Protein AF-A0A843F726-F1 (afdb_monomer)

Secondary structure (DSSP, 8-state):
-TT-STTHHHHHHTTS-EEEEESSTT-HHHHHHHTTTPPEEEEEEHHHHHHTTT-----SS---HHHHHHHHHHHHHHHHHHHHHHT-

Sequence (88 aa):
TSADIDGKNNEMLKKYPIIAVNGCDGACVNKILENKGINVFKTVAVVDVLKDFGVSSKDPFRLDSEGEECVKIIKNKLDEKINEIKDY

Structure (mmCIF, N/CA/C/O backbone):
data_AF-A0A843F726-F1
#
_entry.id   AF-A0A843F726-F1
#
loop_
_atom_site.group_PDB
_atom_site.id
_atom_site.type_symbol
_atom_site.label_atom_id
_atom_site.label_alt_id
_atom_site.label_comp_id
_atom_site.label_asym_id
_atom_site.label_entity_id
_atom_site.label_seq_id
_atom_site.pdbx_PDB_ins_code
_atom_site.Cartn_x
_atom_site.Cartn_y
_atom_site.Cartn_z
_atom_site.occupancy
_atom_site.B_iso_or_equiv
_atom_site.auth_seq_id
_atom_site.auth_comp_id
_atom_site.auth_asym_id
_atom_site.auth_atom_id
_atom_site.pdbx_PDB_model_num
ATOM 1 N N . THR A 1 1 ? 5.193 -5.687 17.104 1.00 47.12 1 THR A N 1
ATOM 2 C CA . THR A 1 1 ? 6.593 -5.615 16.638 1.00 47.12 1 THR A CA 1
ATOM 3 C C . THR A 1 1 ? 7.475 -5.651 17.871 1.00 47.12 1 THR A C 1
ATOM 5 O O . THR A 1 1 ? 6.932 -5.481 18.955 1.00 47.12 1 THR A O 1
ATOM 8 N N . SER A 1 2 ? 8.789 -5.857 17.769 1.00 57.50 2 SER A N 1
ATOM 9 C CA . SER A 1 2 ? 9.678 -5.824 18.951 1.00 57.50 2 SER A CA 1
ATOM 10 C C . SER A 1 2 ? 9.679 -4.481 19.707 1.00 57.50 2 SER A C 1
ATOM 12 O O . SER A 1 2 ? 10.270 -4.388 20.771 1.00 57.50 2 SER A O 1
ATOM 14 N N . ALA A 1 3 ? 9.004 -3.457 19.171 1.00 65.81 3 ALA A N 1
ATOM 15 C CA . ALA A 1 3 ? 8.769 -2.156 19.792 1.00 65.81 3 ALA A CA 1
ATOM 16 C C . ALA A 1 3 ? 7.368 -2.014 20.441 1.00 65.81 3 ALA A C 1
ATOM 18 O O . ALA A 1 3 ? 6.960 -0.905 20.778 1.00 65.81 3 ALA A O 1
ATOM 19 N N . ASP A 1 4 ? 6.587 -3.098 20.553 1.00 67.06 4 ASP A N 1
ATOM 20 C CA . ASP A 1 4 ? 5.281 -3.092 21.230 1.00 67.06 4 ASP A CA 1
ATOM 21 C C . ASP A 1 4 ? 5.477 -3.064 22.748 1.00 67.06 4 ASP A C 1
ATOM 23 O O . ASP A 1 4 ? 6.063 -3.982 23.316 1.00 67.06 4 ASP A O 1
ATOM 27 N N . ILE A 1 5 ? 4.999 -2.003 23.396 1.00 73.31 5 ILE A N 1
ATOM 28 C CA . ILE A 1 5 ? 5.055 -1.853 24.852 1.00 73.31 5 ILE A CA 1
ATOM 29 C C . ILE A 1 5 ? 3.733 -2.375 25.405 1.00 73.31 5 ILE A C 1
ATOM 31 O O . ILE A 1 5 ? 2.740 -1.648 25.413 1.00 73.31 5 ILE A O 1
ATOM 35 N N . ASP A 1 6 ? 3.715 -3.636 25.836 1.00 77.50 6 ASP A N 1
ATOM 36 C CA . ASP A 1 6 ? 2.568 -4.251 26.525 1.00 77.50 6 ASP A CA 1
ATOM 37 C C . ASP A 1 6 ? 1.235 -4.143 25.752 1.00 77.50 6 ASP A C 1
ATOM 39 O O . ASP A 1 6 ? 0.163 -3.918 26.307 1.00 77.50 6 ASP A O 1
ATOM 43 N N . GLY A 1 7 ? 1.293 -4.245 24.421 1.00 75.81 7 GLY A N 1
ATOM 44 C CA . GLY A 1 7 ? 0.110 -4.180 23.561 1.00 75.81 7 GLY A CA 1
ATOM 45 C C . GLY A 1 7 ? -0.470 -2.778 23.347 1.00 75.81 7 GLY A C 1
ATOM 46 O O . GLY A 1 7 ? -1.419 -2.643 22.567 1.00 75.81 7 GLY A O 1
ATOM 47 N N . LYS A 1 8 ? 0.114 -1.726 23.942 1.00 80.38 8 LYS A N 1
ATOM 48 C CA . LYS A 1 8 ? -0.325 -0.327 23.765 1.00 80.38 8 LYS A CA 1
ATOM 49 C C . LYS A 1 8 ? -0.319 0.113 22.304 1.00 80.38 8 LYS A C 1
ATOM 51 O O . LYS A 1 8 ? -1.178 0.894 21.894 1.00 80.38 8 LYS A O 1
ATOM 56 N N . ASN A 1 9 ? 0.601 -0.412 21.492 1.00 83.19 9 ASN A N 1
ATOM 57 C CA . ASN A 1 9 ? 0.627 -0.066 20.073 1.00 83.19 9 ASN A CA 1
ATOM 58 C C . ASN A 1 9 ? -0.589 -0.650 19.349 1.00 83.19 9 ASN A C 1
ATOM 60 O O . ASN A 1 9 ? -1.104 -0.020 18.433 1.00 83.19 9 ASN A O 1
ATOM 64 N N . ASN A 1 10 ? -1.096 -1.812 19.771 1.00 86.88 10 ASN A N 1
ATOM 65 C CA . ASN A 1 10 ? -2.261 -2.427 19.135 1.00 86.88 10 ASN A CA 1
ATOM 66 C C . ASN A 1 10 ? -3.524 -1.590 19.387 1.00 86.88 10 ASN A C 1
ATOM 68 O O . ASN A 1 10 ? -4.300 -1.364 18.461 1.00 86.88 10 ASN A O 1
ATOM 72 N N . GLU A 1 11 ? -3.713 -1.085 20.611 1.00 87.25 11 GLU A N 1
ATOM 73 C CA . GLU A 1 11 ? -4.831 -0.188 20.931 1.00 87.25 11 GLU A CA 1
ATOM 74 C C . GLU A 1 11 ? -4.754 1.136 20.172 1.00 87.25 11 GLU A C 1
ATOM 76 O O . GLU A 1 11 ? -5.772 1.638 19.700 1.00 87.25 11 GLU A O 1
ATOM 81 N N . MET A 1 12 ? -3.552 1.702 20.037 1.00 88.00 12 MET A N 1
ATOM 82 C CA . MET A 1 12 ? -3.339 2.921 19.263 1.00 88.00 12 MET A CA 1
ATOM 83 C C . MET A 1 12 ? -3.657 2.704 17.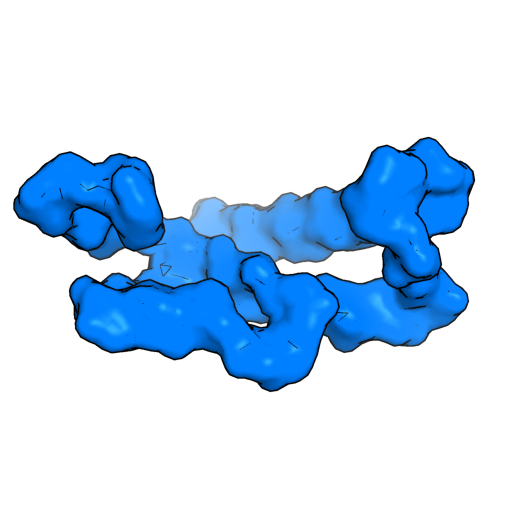778 1.00 88.00 12 MET A C 1
ATOM 85 O O . MET A 1 12 ? -4.406 3.488 17.202 1.00 88.00 12 MET A O 1
ATOM 89 N N . LEU A 1 13 ? -3.157 1.622 17.177 1.00 89.19 13 LEU A N 1
ATOM 90 C CA . LEU A 1 13 ? -3.362 1.319 15.757 1.00 89.19 13 LEU A CA 1
ATOM 91 C C . LEU A 1 13 ? -4.836 1.077 15.406 1.00 89.19 13 LEU A C 1
ATOM 93 O O . LEU A 1 13 ? -5.268 1.471 14.329 1.00 89.19 13 LEU A O 1
ATOM 97 N N . LYS A 1 14 ? -5.638 0.509 16.316 1.00 89.88 14 LYS A N 1
ATOM 98 C C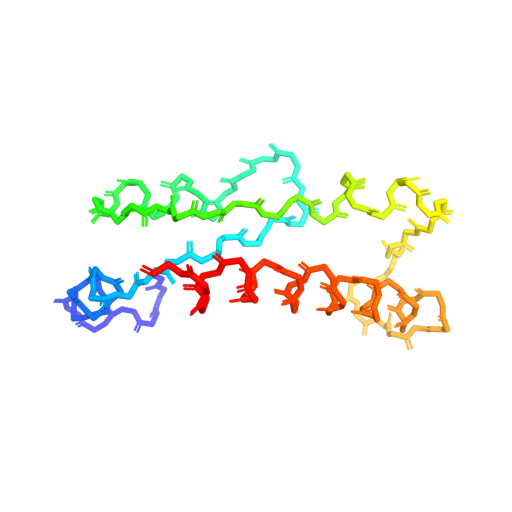A . LYS A 1 14 ? -7.088 0.314 16.110 1.00 89.88 14 LYS A CA 1
ATOM 99 C C . LYS A 1 14 ? -7.882 1.618 15.957 1.00 89.88 14 LYS A C 1
ATOM 101 O O . LYS A 1 14 ? -9.023 1.567 15.509 1.00 89.88 14 LYS A O 1
ATOM 106 N N . LYS A 1 15 ? -7.317 2.769 16.337 1.00 91.06 15 LYS A N 1
ATOM 107 C CA . LYS A 1 15 ? -7.987 4.081 16.263 1.00 91.06 15 LYS A CA 1
ATOM 108 C C . LYS A 1 15 ? -7.872 4.753 14.896 1.00 91.06 15 LYS A C 1
ATOM 110 O O . LYS A 1 15 ? -8.520 5.772 14.686 1.00 91.06 15 LYS A O 1
ATOM 115 N N . TYR A 1 16 ? -7.050 4.221 13.994 1.00 90.50 16 TYR A N 1
ATOM 116 C CA . TYR A 1 16 ? -6.732 4.867 12.724 1.00 90.50 16 TYR A CA 1
ATOM 117 C C . TYR A 1 16 ? -6.966 3.925 11.541 1.00 90.50 16 TYR A C 1
ATOM 119 O O . TYR A 1 16 ? -6.782 2.714 11.676 1.00 90.50 16 TYR A O 1
ATOM 127 N N . PRO A 1 17 ? -7.321 4.459 10.359 1.00 91.94 17 PRO A N 1
ATOM 128 C CA . PRO A 1 17 ? -7.287 3.678 9.133 1.00 91.94 17 PRO A CA 1
ATOM 129 C C . PRO A 1 17 ? -5.837 3.294 8.820 1.00 91.94 17 PRO A C 1
ATOM 131 O O . PRO A 1 17 ? -4.966 4.150 8.670 1.00 91.94 17 PRO A O 1
ATOM 134 N N . ILE A 1 18 ? -5.573 1.991 8.725 1.00 93.25 18 ILE A N 1
ATOM 135 C CA . ILE A 1 18 ? -4.233 1.474 8.44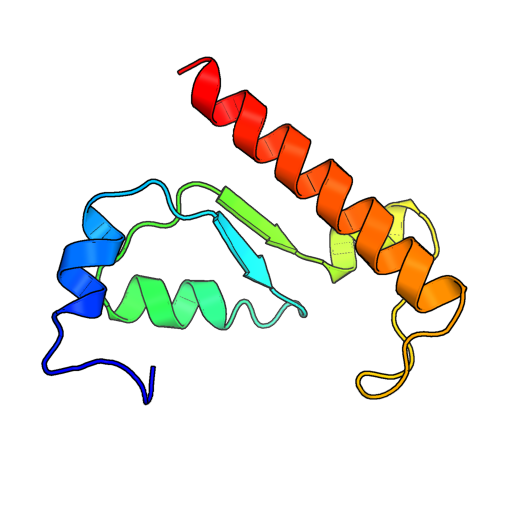5 1.00 93.25 18 ILE A CA 1
ATOM 136 C C . ILE A 1 18 ? -4.095 1.158 6.957 1.00 93.25 18 ILE A C 1
ATOM 138 O O . ILE A 1 18 ? -4.851 0.350 6.413 1.00 93.25 18 ILE A O 1
ATOM 142 N N . ILE A 1 19 ? -3.093 1.754 6.311 1.00 94.88 19 ILE A N 1
ATOM 143 C CA . ILE A 1 19 ? -2.629 1.343 4.984 1.00 94.88 19 ILE A CA 1
ATOM 144 C C . ILE A 1 19 ? -1.423 0.419 5.182 1.00 94.88 19 ILE A C 1
ATOM 146 O O . ILE A 1 19 ? -0.378 0.852 5.666 1.00 94.88 19 ILE A O 1
ATOM 150 N N . ALA A 1 20 ? -1.561 -0.858 4.829 1.00 95.38 20 ALA A N 1
ATOM 151 C CA . ALA A 1 20 ? -0.464 -1.819 4.890 1.00 95.38 20 ALA A CA 1
ATOM 152 C C . ALA A 1 20 ? 0.366 -1.768 3.600 1.00 95.38 20 ALA A C 1
ATOM 154 O O . ALA A 1 20 ? -0.186 -1.863 2.505 1.00 95.38 20 ALA A O 1
ATOM 155 N N . VAL A 1 21 ? 1.689 -1.664 3.723 1.00 95.50 21 VAL A N 1
ATOM 156 C CA . VAL A 1 21 ? 2.619 -1.669 2.583 1.00 95.50 21 VAL A CA 1
ATOM 157 C C . VAL A 1 21 ? 3.447 -2.947 2.627 1.00 95.50 21 VAL A C 1
ATOM 159 O O . VAL A 1 21 ? 4.138 -3.198 3.613 1.00 95.50 21 VAL A O 1
ATOM 162 N N . ASN A 1 22 ? 3.385 -3.758 1.571 1.00 94.56 22 ASN A N 1
ATOM 163 C CA . ASN A 1 22 ? 4.132 -5.012 1.472 1.00 94.56 22 ASN A CA 1
ATOM 164 C C . ASN A 1 22 ? 5.153 -4.950 0.338 1.00 94.56 22 ASN A C 1
ATOM 166 O O . ASN A 1 22 ? 4.811 -4.632 -0.799 1.00 94.56 22 ASN A O 1
ATOM 170 N N . GLY A 1 23 ? 6.399 -5.306 0.655 1.00 89.69 23 GLY A N 1
ATOM 171 C CA . GLY A 1 23 ? 7.495 -5.384 -0.314 1.00 89.69 23 GLY A CA 1
ATOM 172 C C . GLY A 1 23 ? 7.514 -6.667 -1.148 1.00 89.69 23 GLY A C 1
ATOM 173 O O . GLY A 1 23 ? 8.308 -6.76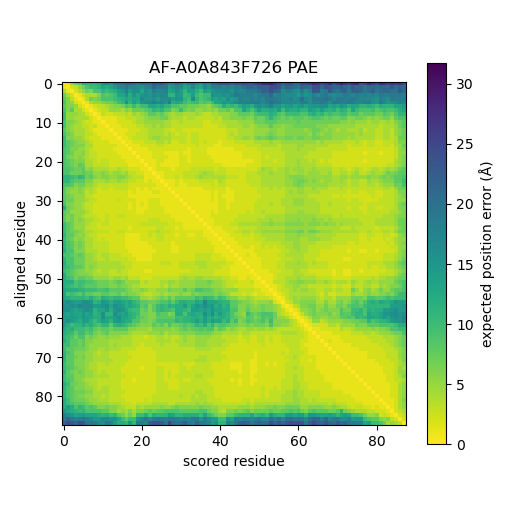9 -2.071 1.00 89.69 23 GLY A O 1
ATOM 174 N N . CYS A 1 24 ? 6.676 -7.653 -0.820 1.00 88.38 24 CYS A N 1
ATOM 175 C CA . CYS A 1 24 ? 6.560 -8.909 -1.553 1.00 88.38 24 CYS A CA 1
ATOM 176 C C . CYS A 1 24 ? 5.169 -9.533 -1.380 1.00 88.38 24 CYS A C 1
ATOM 178 O O . CYS A 1 24 ? 4.408 -9.160 -0.480 1.00 88.38 24 CYS A O 1
ATOM 180 N N . ASP A 1 25 ? 4.895 -10.555 -2.187 1.00 88.19 25 ASP A N 1
ATOM 181 C CA . ASP A 1 25 ? 3.615 -11.276 -2.245 1.00 88.19 25 ASP A CA 1
ATOM 182 C C . ASP A 1 25 ? 3.299 -12.059 -0.956 1.00 88.19 25 ASP A C 1
ATOM 184 O O . ASP A 1 25 ? 2.185 -12.536 -0.747 1.00 88.19 25 ASP A O 1
ATOM 188 N N . GLY A 1 26 ? 4.267 -12.169 -0.038 1.00 91.50 26 GLY A N 1
ATOM 189 C CA . GLY A 1 26 ? 4.085 -12.824 1.257 1.00 91.50 26 GLY A CA 1
ATOM 190 C C . GLY A 1 26 ? 3.080 -12.123 2.179 1.00 91.50 26 GLY A C 1
ATOM 191 O O . GLY A 1 26 ? 2.590 -12.761 3.120 1.00 91.50 26 GLY A O 1
ATOM 192 N N . ALA A 1 27 ? 2.769 -10.845 1.921 1.00 93.88 27 ALA A N 1
ATOM 193 C CA . ALA A 1 27 ? 1.811 -10.028 2.673 1.00 93.88 27 ALA A CA 1
ATOM 194 C C . ALA A 1 27 ? 2.026 -10.066 4.204 1.00 93.88 27 ALA A C 1
ATOM 196 O O . ALA A 1 27 ? 1.075 -10.109 4.990 1.00 93.88 27 ALA A O 1
ATOM 197 N N . CYS A 1 28 ? 3.292 -10.105 4.643 1.00 94.38 28 CYS A N 1
ATOM 198 C CA . CYS A 1 28 ? 3.654 -10.297 6.049 1.00 94.38 28 CYS A CA 1
ATOM 199 C C . CYS A 1 28 ? 3.057 -9.220 6.963 1.00 94.38 28 CYS A C 1
ATOM 201 O O . CYS A 1 28 ? 2.657 -9.533 8.083 1.00 94.38 28 CYS A O 1
ATOM 203 N N . VAL A 1 29 ? 2.957 -7.971 6.494 1.00 94.12 29 VAL A N 1
ATOM 204 C CA . VAL A 1 29 ? 2.398 -6.868 7.290 1.00 94.12 29 VAL A CA 1
ATOM 205 C C . VAL A 1 29 ? 0.922 -7.119 7.592 1.00 94.12 29 VAL A C 1
ATOM 207 O O . VAL A 1 29 ? 0.517 -7.005 8.747 1.00 94.12 29 VAL A O 1
ATOM 210 N N . ASN A 1 30 ? 0.138 -7.542 6.596 1.00 96.00 30 ASN A N 1
ATOM 211 C CA . ASN A 1 30 ? -1.277 -7.875 6.777 1.00 96.00 30 ASN A CA 1
ATOM 212 C C . ASN A 1 30 ? -1.458 -8.989 7.803 1.00 96.00 30 ASN A C 1
ATOM 214 O O . ASN A 1 30 ? -2.186 -8.804 8.771 1.00 96.00 30 ASN A O 1
ATOM 218 N N . LYS A 1 31 ? -0.731 -10.100 7.641 1.00 95.25 31 LYS A N 1
ATOM 219 C CA . LYS A 1 31 ? -0.807 -11.253 8.552 1.00 95.25 31 LYS A CA 1
ATOM 220 C C . LYS A 1 31 ? -0.461 -10.870 9.994 1.00 95.25 31 LYS A C 1
ATOM 222 O O . LYS A 1 31 ? -1.119 -11.306 10.932 1.00 95.25 31 LYS A O 1
ATOM 227 N N . ILE A 1 32 ? 0.563 -10.032 10.188 1.00 92.56 32 ILE A N 1
ATOM 228 C CA . ILE A 1 32 ? 0.957 -9.547 11.520 1.00 92.56 32 ILE A CA 1
ATOM 229 C C . ILE A 1 32 ? -0.155 -8.701 12.153 1.00 92.56 32 ILE A C 1
ATOM 231 O O . ILE A 1 32 ? -0.419 -8.849 13.347 1.00 92.56 32 ILE A O 1
ATOM 235 N N . LEU A 1 33 ? -0.778 -7.804 11.386 1.00 93.19 33 LEU A N 1
ATOM 236 C CA . LEU A 1 33 ? -1.848 -6.932 11.876 1.00 93.19 33 LEU A CA 1
ATOM 237 C C . LEU A 1 33 ? -3.142 -7.713 12.150 1.00 93.19 33 LEU A C 1
ATOM 239 O O . LEU A 1 33 ? -3.756 -7.519 13.199 1.00 93.19 33 LEU A O 1
ATOM 243 N N . GLU A 1 34 ? -3.498 -8.652 11.277 1.00 93.31 34 GLU A N 1
ATOM 244 C CA . GLU A 1 34 ? -4.654 -9.540 11.429 1.00 93.31 34 GLU A CA 1
ATOM 245 C C . GLU A 1 34 ? -4.539 -10.408 12.688 1.00 93.31 34 GLU A C 1
ATOM 247 O O . GLU A 1 34 ? -5.453 -10.422 13.511 1.00 93.31 34 GLU A O 1
ATOM 252 N N . ASN A 1 35 ? -3.371 -11.017 12.930 1.00 91.88 35 ASN A N 1
ATOM 253 C CA . ASN A 1 35 ? -3.098 -11.778 14.157 1.00 91.88 35 ASN A CA 1
ATOM 254 C C . ASN A 1 35 ? -3.213 -10.931 15.439 1.00 91.88 35 ASN A C 1
ATOM 256 O O . ASN A 1 35 ? -3.340 -11.471 16.537 1.00 91.88 35 ASN A O 1
ATOM 260 N N . LYS A 1 36 ? -3.156 -9.601 15.319 1.00 89.81 36 LYS A N 1
ATOM 261 C CA . LYS A 1 36 ? -3.334 -8.636 16.416 1.00 89.81 36 LYS A CA 1
ATOM 262 C C . LYS A 1 36 ? -4.762 -8.074 16.490 1.00 89.81 36 LYS A C 1
ATOM 264 O O . LYS A 1 36 ? -5.035 -7.203 17.322 1.00 89.81 36 LYS A O 1
ATOM 269 N N . GLY A 1 37 ? -5.669 -8.549 15.635 1.00 91.56 37 GLY A N 1
ATOM 270 C CA . GLY A 1 37 ? -7.042 -8.062 15.516 1.00 91.56 37 GLY A CA 1
ATOM 271 C C . GLY A 1 37 ? -7.122 -6.613 15.035 1.00 91.56 37 GLY A C 1
ATOM 272 O O . GLY A 1 37 ? -8.002 -5.874 15.478 1.00 91.56 37 GLY A O 1
ATOM 2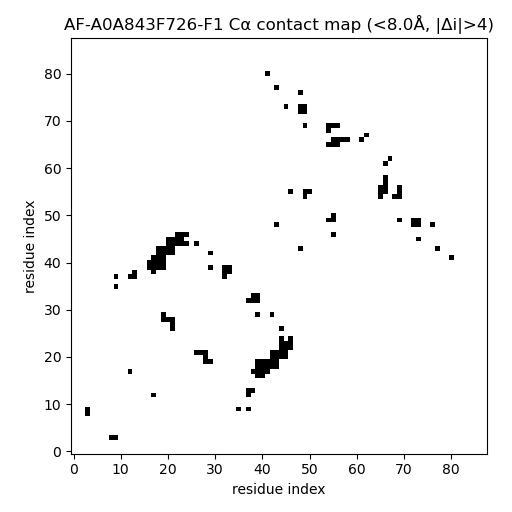73 N N . ILE A 1 38 ? -6.161 -6.171 14.219 1.00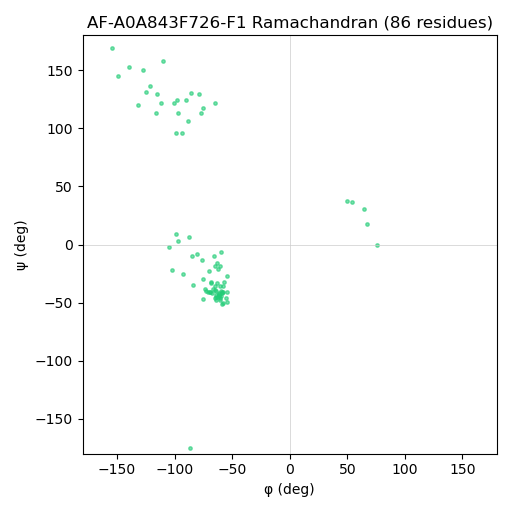 92.44 38 ILE A N 1
ATOM 274 C CA . ILE A 1 38 ? -6.127 -4.831 13.626 1.00 92.44 38 ILE A CA 1
ATOM 275 C C . ILE A 1 38 ? -6.614 -4.938 12.181 1.00 92.44 38 ILE A C 1
ATOM 277 O O . ILE A 1 38 ? -6.018 -5.646 11.371 1.00 92.44 38 ILE A O 1
ATOM 281 N N . ASN A 1 39 ? -7.672 -4.195 11.857 1.00 92.12 39 ASN A N 1
ATOM 282 C CA . ASN A 1 39 ? -8.225 -4.156 10.508 1.00 92.12 39 ASN A CA 1
ATOM 283 C C . ASN A 1 39 ? -7.388 -3.241 9.609 1.00 92.12 39 ASN A C 1
ATOM 285 O O . ASN A 1 39 ? -7.119 -2.086 9.944 1.00 92.12 39 ASN A O 1
ATOM 289 N N . VAL A 1 40 ? -7.006 -3.756 8.444 1.00 94.56 40 VAL A N 1
ATOM 290 C CA . VAL A 1 40 ? -6.304 -2.997 7.408 1.00 94.56 40 VAL A CA 1
ATOM 291 C C . VAL A 1 40 ? -7.336 -2.377 6.471 1.00 94.56 40 VAL A C 1
ATOM 293 O O . VAL A 1 40 ? -8.154 -3.088 5.896 1.00 94.56 40 VAL A O 1
ATOM 296 N N . PHE A 1 41 ? -7.291 -1.056 6.302 1.00 93.62 41 PHE A N 1
ATOM 297 C CA . PHE A 1 41 ? -8.206 -0.323 5.426 1.00 93.62 41 PHE A CA 1
ATOM 298 C C . PHE A 1 41 ? -7.851 -0.522 3.946 1.00 93.62 41 PHE A C 1
ATOM 300 O O . PHE A 1 41 ? -8.713 -0.821 3.121 1.00 93.62 41 PHE A O 1
ATOM 307 N N . LYS A 1 42 ? -6.566 -0.385 3.599 1.00 94.38 42 LYS A N 1
ATOM 308 C CA . LYS A 1 42 ? -6.047 -0.612 2.239 1.00 94.38 42 LYS A CA 1
ATOM 309 C C . LYS A 1 42 ? -4.708 -1.325 2.302 1.00 94.38 42 LYS A C 1
ATOM 311 O O . LYS A 1 42 ? -3.958 -1.185 3.263 1.00 94.38 42 LYS A O 1
ATOM 316 N N . THR A 1 43 ? -4.397 -2.066 1.248 1.00 95.38 43 THR A N 1
ATOM 317 C CA . THR A 1 43 ? -3.098 -2.720 1.079 1.00 95.38 43 THR A CA 1
ATOM 318 C C . THR A 1 43 ? -2.443 -2.230 -0.202 1.00 95.38 43 THR A C 1
ATOM 320 O O . THR A 1 43 ? -3.105 -2.116 -1.232 1.00 95.38 43 THR A O 1
ATOM 323 N N . VAL A 1 44 ? -1.147 -1.943 -0.125 1.00 95.38 44 VAL A N 1
ATOM 324 C CA . VAL A 1 44 ? -0.288 -1.593 -1.255 1.00 95.38 44 VAL A CA 1
ATOM 325 C C . VAL A 1 44 ? 0.768 -2.684 -1.396 1.00 95.38 44 VAL A C 1
ATOM 327 O O . VAL A 1 44 ? 1.622 -2.850 -0.524 1.00 95.38 44 VAL A O 1
ATOM 330 N N . ALA A 1 45 ? 0.696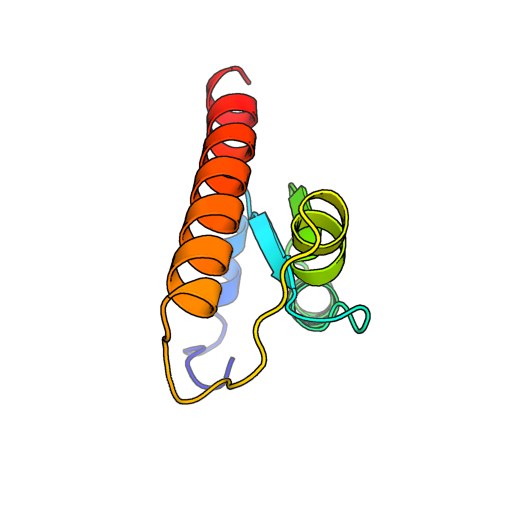 -3.439 -2.489 1.00 94.12 45 ALA A N 1
ATOM 331 C CA . ALA A 1 45 ? 1.737 -4.375 -2.893 1.00 94.12 45 ALA A CA 1
ATOM 332 C C . ALA A 1 45 ? 2.749 -3.624 -3.765 1.00 94.12 45 ALA A C 1
ATOM 334 O O . ALA A 1 45 ? 2.456 -3.281 -4.908 1.00 94.12 45 ALA A O 1
ATOM 335 N N . VAL A 1 46 ? 3.931 -3.335 -3.217 1.00 92.94 46 VAL A N 1
ATOM 336 C CA . VAL A 1 46 ? 4.971 -2.545 -3.901 1.00 92.94 46 VAL A CA 1
ATOM 337 C C . VAL A 1 46 ? 5.371 -3.199 -5.221 1.00 92.94 46 VAL A C 1
ATOM 339 O O . VAL A 1 46 ? 5.510 -2.510 -6.223 1.00 92.94 46 VAL A O 1
ATOM 342 N N . VAL A 1 47 ? 5.496 -4.527 -5.235 1.00 90.69 47 VAL A N 1
ATOM 343 C CA . VAL A 1 47 ? 5.877 -5.288 -6.431 1.00 90.69 47 VAL A CA 1
ATOM 344 C C . VAL A 1 47 ? 4.877 -5.080 -7.567 1.00 90.69 47 VAL A C 1
ATOM 346 O O . VAL A 1 47 ? 5.289 -4.854 -8.699 1.00 90.69 47 VAL A O 1
ATOM 349 N N . ASP A 1 48 ? 3.578 -5.116 -7.276 1.00 92.12 48 ASP A N 1
ATOM 350 C CA . ASP A 1 48 ? 2.549 -4.968 -8.307 1.00 92.12 48 ASP A CA 1
ATOM 351 C C . ASP A 1 48 ? 2.459 -3.534 -8.813 1.00 92.12 48 ASP A C 1
ATOM 353 O O . ASP A 1 48 ? 2.386 -3.318 -10.017 1.00 92.12 48 ASP A O 1
ATOM 357 N N . VAL A 1 49 ? 2.576 -2.552 -7.914 1.00 92.75 49 VAL A N 1
ATOM 358 C CA . VAL A 1 49 ? 2.609 -1.142 -8.317 1.00 92.75 49 VAL A CA 1
ATOM 359 C C . VAL A 1 49 ? 3.805 -0.864 -9.221 1.00 92.75 49 VAL A C 1
ATOM 361 O O . VAL A 1 49 ? 3.646 -0.175 -10.214 1.00 92.75 49 VAL A O 1
ATOM 364 N N . LEU A 1 50 ? 4.997 -1.379 -8.909 1.00 92.25 50 LEU A N 1
ATOM 365 C CA . LEU A 1 50 ? 6.197 -1.105 -9.706 1.00 92.25 50 LEU A CA 1
ATOM 366 C C . LEU A 1 50 ? 6.229 -1.876 -11.035 1.00 92.25 50 LEU A C 1
ATOM 368 O O . LEU A 1 50 ? 6.766 -1.355 -12.014 1.00 92.25 50 LEU A O 1
ATOM 372 N N . LYS A 1 51 ? 5.620 -3.072 -11.103 1.00 90.25 51 LYS A N 1
ATOM 373 C CA . LYS A 1 51 ? 5.478 -3.843 -12.354 1.00 90.25 51 LYS A CA 1
ATOM 374 C C . LYS A 1 51 ? 4.805 -3.020 -13.452 1.00 90.25 51 LYS A C 1
ATOM 376 O O . LYS A 1 51 ? 5.276 -3.059 -14.585 1.00 90.25 51 LYS A O 1
ATOM 381 N N . ASP A 1 52 ? 3.777 -2.244 -13.110 1.00 90.38 52 ASP A N 1
ATOM 382 C CA . ASP A 1 52 ? 3.048 -1.396 -14.065 1.00 90.38 52 ASP A CA 1
ATOM 383 C C . ASP A 1 52 ? 3.932 -0.305 -14.699 1.00 90.38 52 ASP A C 1
ATOM 385 O O . ASP A 1 52 ? 3.632 0.190 -15.784 1.00 90.38 52 ASP A O 1
ATOM 389 N N . PHE A 1 53 ? 5.047 0.042 -14.049 1.00 89.50 53 PHE A N 1
ATOM 390 C CA . PHE A 1 53 ? 6.008 1.048 -14.508 1.00 89.50 53 PHE A CA 1
ATOM 391 C C . PHE A 1 53 ? 7.297 0.428 -15.068 1.00 89.50 53 PHE A C 1
ATOM 393 O O . PHE A 1 53 ? 8.173 1.155 -15.528 1.00 89.50 53 PHE A O 1
ATOM 400 N N . GLY A 1 54 ? 7.435 -0.903 -15.047 1.00 88.38 54 GLY A N 1
ATOM 401 C CA . GLY A 1 54 ? 8.615 -1.602 -15.564 1.00 88.38 54 GLY A CA 1
ATOM 402 C C . GLY A 1 54 ? 9.905 -1.365 -14.769 1.00 88.38 54 GLY A C 1
ATOM 403 O O . GLY A 1 54 ? 10.985 -1.639 -15.288 1.00 88.38 54 GLY A O 1
ATOM 404 N N . VAL A 1 55 ? 9.805 -0.876 -13.529 1.00 87.00 55 VAL A N 1
ATOM 405 C CA . VAL A 1 55 ? 10.951 -0.603 -12.645 1.00 87.00 55 VAL A CA 1
ATOM 406 C C . VAL A 1 55 ? 10.994 -1.586 -11.478 1.00 87.00 55 VAL A C 1
ATOM 408 O O . VAL A 1 55 ? 9.986 -2.193 -11.109 1.00 87.00 55 VAL A O 1
ATOM 411 N N . SER A 1 56 ? 12.167 -1.760 -10.871 1.00 84.56 56 SER A N 1
ATOM 412 C CA . SER A 1 56 ? 12.307 -2.601 -9.678 1.00 84.56 56 SER A CA 1
ATOM 413 C C . SER A 1 56 ? 13.423 -2.118 -8.757 1.00 84.56 56 SER A C 1
ATOM 415 O O . SER A 1 56 ? 14.471 -1.668 -9.211 1.00 84.56 56 SER A O 1
ATOM 417 N N . SER A 1 57 ? 13.224 -2.264 -7.445 1.00 78.19 57 SER A N 1
ATOM 418 C CA . SER A 1 57 ? 14.300 -2.072 -6.470 1.00 78.19 57 SER A CA 1
ATOM 419 C C . SER A 1 57 ? 15.208 -3.303 -6.486 1.00 78.19 57 SER A C 1
ATOM 421 O O . SER A 1 57 ? 14.782 -4.402 -6.130 1.00 78.19 57 SER A O 1
ATOM 423 N N . LYS A 1 58 ? 16.452 -3.121 -6.939 1.00 77.44 58 LYS A N 1
ATOM 424 C CA . LYS A 1 58 ? 17.444 -4.200 -7.085 1.00 77.44 58 LYS A CA 1
ATOM 425 C C . LYS A 1 58 ? 18.342 -4.366 -5.860 1.00 77.44 58 LYS A C 1
ATOM 427 O O . LYS A 1 58 ? 18.858 -5.457 -5.633 1.00 77.44 58 LYS A O 1
ATOM 432 N N . ASP A 1 59 ? 18.518 -3.303 -5.077 1.00 76.94 59 ASP A N 1
ATOM 433 C CA . ASP A 1 59 ? 19.394 -3.271 -3.907 1.00 76.94 59 ASP A CA 1
ATOM 434 C C . ASP A 1 59 ? 18.647 -2.657 -2.705 1.00 76.94 59 ASP A C 1
ATOM 436 O O . ASP A 1 59 ? 18.211 -1.507 -2.776 1.00 76.94 59 ASP A O 1
ATOM 440 N N . PRO A 1 60 ? 18.476 -3.394 -1.591 1.00 72.69 60 PRO A N 1
ATOM 441 C CA . PRO A 1 60 ? 17.820 -2.873 -0.393 1.00 72.69 60 PRO A CA 1
ATOM 442 C C . PRO A 1 60 ? 18.707 -1.925 0.437 1.00 72.69 60 PRO A C 1
ATOM 444 O O . PRO A 1 60 ? 18.198 -1.260 1.339 1.00 72.69 60 PRO A O 1
ATOM 447 N N . PHE A 1 61 ? 20.017 -1.869 0.180 1.00 75.50 61 PHE A N 1
ATOM 448 C CA . PHE A 1 61 ? 20.991 -1.067 0.929 1.00 75.50 61 PHE A CA 1
ATOM 449 C C . PHE A 1 61 ? 21.396 0.224 0.218 1.00 75.50 61 PHE A C 1
ATOM 451 O O . PHE A 1 61 ? 21.893 1.147 0.867 1.00 75.50 61 PHE A O 1
ATOM 458 N N . ARG A 1 62 ? 21.223 0.297 -1.105 1.00 79.19 62 ARG A N 1
ATOM 459 C CA . ARG A 1 62 ? 21.608 1.457 -1.912 1.00 79.19 62 ARG A CA 1
ATOM 460 C C . ARG A 1 62 ? 20.435 1.986 -2.712 1.00 79.19 62 ARG A C 1
ATOM 462 O O . ARG A 1 62 ? 19.763 1.249 -3.419 1.00 79.19 62 ARG A O 1
ATOM 469 N N . LEU A 1 63 ? 20.247 3.298 -2.620 1.00 85.12 63 LEU A N 1
ATOM 470 C CA . LEU A 1 63 ? 19.248 4.020 -3.387 1.00 85.12 63 LEU A CA 1
ATOM 471 C C . LEU A 1 63 ? 19.936 4.659 -4.598 1.00 85.12 63 LEU A C 1
ATOM 473 O O . LEU A 1 63 ? 20.582 5.699 -4.480 1.00 85.12 63 LEU A O 1
ATOM 477 N N . ASP A 1 64 ? 19.880 3.972 -5.736 1.00 87.44 64 ASP A N 1
ATOM 478 C CA . ASP A 1 64 ? 20.314 4.508 -7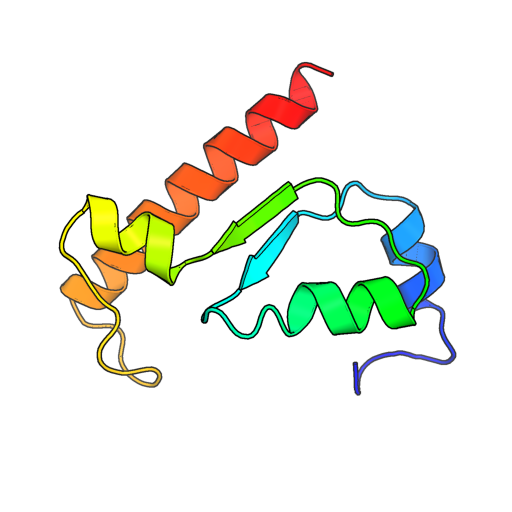.026 1.00 87.44 64 ASP A CA 1
ATOM 479 C C . ASP A 1 64 ? 19.173 5.286 -7.707 1.00 87.44 64 ASP A C 1
ATOM 481 O O . ASP A 1 6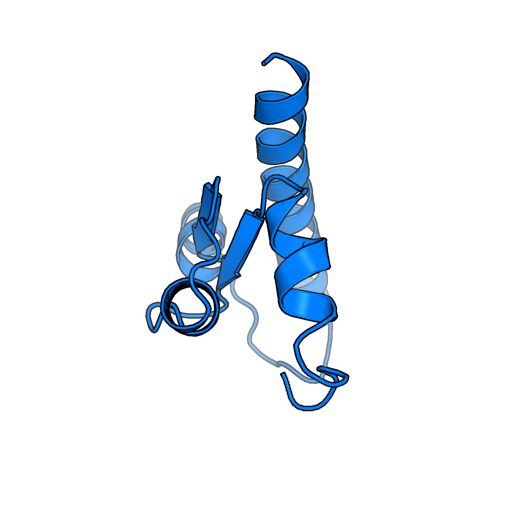4 ? 18.108 5.498 -7.126 1.00 87.44 64 ASP A O 1
ATOM 485 N N . SER A 1 65 ? 19.385 5.749 -8.940 1.00 90.06 65 SER A N 1
ATOM 486 C CA . SER A 1 65 ? 18.370 6.520 -9.665 1.00 90.06 65 SER A CA 1
ATOM 487 C C . SER A 1 65 ? 17.070 5.743 -9.902 1.00 90.06 65 SER A C 1
ATOM 489 O O . SER A 1 65 ? 15.999 6.342 -9.838 1.00 90.06 65 SER A O 1
ATOM 491 N N . GLU A 1 66 ? 17.148 4.431 -10.149 1.00 89.38 66 GLU A N 1
ATOM 492 C CA . GLU A 1 66 ? 15.970 3.571 -10.339 1.00 89.38 66 GLU A CA 1
ATOM 493 C C . GLU A 1 66 ? 15.265 3.318 -8.995 1.00 89.38 66 GLU A C 1
ATOM 495 O O . GLU A 1 66 ? 14.037 3.348 -8.906 1.00 89.38 66 GLU A O 1
ATOM 500 N N . GLY A 1 67 ? 16.027 3.153 -7.914 1.00 90.25 67 GLY A N 1
ATOM 501 C CA . GLY A 1 67 ? 15.512 3.075 -6.551 1.00 90.25 67 GLY A CA 1
ATOM 502 C C . GLY A 1 67 ? 14.783 4.352 -6.118 1.00 90.25 67 GLY A C 1
ATOM 503 O O . GLY A 1 67 ? 13.682 4.270 -5.570 1.00 90.25 67 GLY A O 1
ATOM 504 N N . GLU A 1 68 ? 15.341 5.532 -6.405 1.00 92.06 68 GLU A N 1
ATOM 505 C CA . GLU A 1 68 ? 14.676 6.827 -6.183 1.00 92.06 68 GLU A CA 1
ATOM 506 C C . GLU A 1 68 ? 13.362 6.934 -6.972 1.00 92.06 68 GLU A C 1
ATOM 508 O O . GLU A 1 68 ? 12.357 7.444 -6.466 1.00 92.06 68 GLU A O 1
ATOM 513 N N . GLU A 1 69 ? 13.344 6.437 -8.208 1.00 92.75 69 GLU A N 1
ATOM 514 C CA . GLU A 1 69 ? 12.141 6.385 -9.037 1.00 92.75 69 GLU A CA 1
ATOM 515 C C . GLU A 1 69 ? 11.075 5.460 -8.436 1.00 92.75 69 GLU A C 1
ATOM 517 O O . GLU A 1 69 ? 9.925 5.878 -8.271 1.00 92.75 69 GLU A O 1
ATOM 522 N N . CYS A 1 70 ? 11.461 4.261 -7.991 1.00 92.62 70 CYS A N 1
ATOM 523 C CA . CYS A 1 70 ? 10.568 3.344 -7.283 1.00 92.62 70 CYS A CA 1
ATOM 524 C C . CYS A 1 70 ? 9.938 4.020 -6.055 1.00 92.62 70 CYS A C 1
ATOM 526 O O . CYS A 1 70 ? 8.724 3.950 -5.851 1.00 92.62 70 CYS A O 1
ATOM 528 N N . VAL A 1 71 ? 10.738 4.727 -5.250 1.00 92.12 71 VAL A N 1
ATOM 529 C CA . VAL A 1 71 ? 10.246 5.452 -4.069 1.00 92.12 71 VAL A CA 1
ATOM 530 C C . VAL A 1 71 ? 9.242 6.539 -4.459 1.00 92.12 71 VAL A C 1
ATOM 532 O O . VAL A 1 71 ? 8.215 6.675 -3.792 1.00 92.12 71 VAL A O 1
ATOM 535 N N . LYS A 1 72 ? 9.496 7.303 -5.528 1.00 94.88 72 LYS A N 1
ATOM 536 C CA . LYS A 1 72 ? 8.563 8.335 -6.015 1.00 94.88 72 LYS A CA 1
ATOM 537 C C . LYS A 1 72 ? 7.227 7.740 -6.456 1.00 94.88 72 LYS A C 1
ATOM 539 O O . LYS A 1 72 ? 6.186 8.260 -6.063 1.00 94.88 72 LYS A O 1
ATOM 544 N N . ILE A 1 73 ? 7.247 6.641 -7.208 1.00 95.56 73 ILE A N 1
ATOM 545 C CA . ILE A 1 73 ? 6.029 5.957 -7.668 1.00 95.56 73 ILE A CA 1
ATOM 546 C C . ILE A 1 73 ? 5.198 5.482 -6.470 1.00 95.56 73 ILE A C 1
ATOM 548 O O . ILE A 1 73 ? 3.999 5.754 -6.395 1.00 95.56 73 ILE A O 1
ATOM 552 N N . ILE A 1 74 ? 5.837 4.836 -5.489 1.00 94.94 74 ILE A N 1
ATOM 553 C CA . ILE A 1 74 ? 5.140 4.360 -4.288 1.00 94.94 74 ILE A CA 1
ATOM 554 C C . ILE A 1 74 ? 4.589 5.521 -3.455 1.00 94.94 74 ILE A C 1
ATOM 556 O O . ILE A 1 74 ? 3.462 5.421 -2.972 1.00 94.94 74 ILE A O 1
ATOM 560 N N . LYS A 1 75 ? 5.323 6.634 -3.318 1.00 95.31 75 LYS A N 1
ATOM 561 C CA . LYS A 1 75 ? 4.827 7.845 -2.638 1.00 95.31 75 LYS A CA 1
ATOM 562 C C . LYS A 1 75 ? 3.554 8.376 -3.291 1.00 95.31 75 LYS A C 1
ATOM 564 O O . LYS A 1 75 ? 2.550 8.515 -2.601 1.00 95.31 75 LYS A O 1
ATOM 569 N N . ASN A 1 76 ? 3.559 8.555 -4.612 1.00 95.75 76 ASN A N 1
ATOM 570 C CA . ASN A 1 76 ? 2.376 9.011 -5.343 1.00 95.75 76 ASN A CA 1
ATOM 571 C C . ASN A 1 76 ? 1.191 8.055 -5.140 1.00 95.75 76 ASN A C 1
ATOM 573 O O . ASN A 1 76 ? 0.066 8.493 -4.903 1.00 95.75 76 ASN A O 1
ATOM 577 N N . LYS A 1 77 ? 1.445 6.739 -5.150 1.00 94.69 77 LYS A N 1
ATOM 578 C CA . LYS A 1 77 ? 0.396 5.742 -4.921 1.00 94.69 77 LYS A CA 1
ATOM 579 C C . LYS A 1 77 ? -0.190 5.802 -3.511 1.00 94.69 77 LYS A C 1
ATOM 581 O O . LYS A 1 77 ? -1.384 5.563 -3.331 1.00 94.69 77 LYS A O 1
ATOM 586 N N . LEU A 1 78 ? 0.631 6.100 -2.508 1.00 94.75 78 LEU A N 1
ATOM 587 C CA . LEU A 1 78 ? 0.166 6.307 -1.139 1.00 94.75 78 LEU A CA 1
ATOM 588 C C . LEU A 1 78 ? -0.657 7.590 -1.020 1.00 94.75 78 LEU A C 1
ATOM 590 O O . LEU A 1 78 ? -1.706 7.555 -0.381 1.00 94.75 78 LEU A O 1
ATOM 594 N N . ASP A 1 79 ? -0.242 8.676 -1.672 1.00 94.88 79 ASP A N 1
ATOM 595 C CA . ASP A 1 79 ? -0.987 9.939 -1.676 1.00 94.88 79 ASP A CA 1
ATOM 596 C C . ASP A 1 79 ? -2.379 9.778 -2.306 1.00 94.88 79 ASP A C 1
ATOM 598 O O . ASP A 1 79 ? -3.364 10.253 -1.739 1.00 94.88 79 ASP A O 1
ATOM 602 N N . GLU A 1 80 ? -2.501 9.029 -3.409 1.00 93.38 80 GLU A N 1
ATOM 603 C CA . GLU A 1 80 ? -3.802 8.643 -3.985 1.00 93.38 80 GLU A CA 1
ATOM 604 C C . GLU A 1 80 ? -4.692 7.942 -2.947 1.00 93.38 80 GLU A C 1
ATOM 606 O O . GLU A 1 80 ? -5.848 8.318 -2.749 1.00 93.38 80 GLU A O 1
ATOM 611 N N . LYS A 1 81 ? -4.147 6.943 -2.238 1.00 91.50 81 LYS A N 1
ATOM 612 C CA . LYS A 1 81 ? -4.890 6.167 -1.231 1.00 91.50 81 LYS A CA 1
ATOM 613 C C . LYS A 1 81 ? -5.257 6.988 -0.001 1.00 91.50 81 LYS A C 1
ATOM 615 O O . LYS A 1 81 ? -6.296 6.737 0.601 1.00 91.50 81 LYS A O 1
ATOM 620 N N . ILE A 1 82 ? -4.420 7.946 0.381 1.00 92.38 82 ILE A N 1
ATOM 621 C CA . ILE A 1 82 ? -4.705 8.880 1.472 1.00 92.38 82 ILE A CA 1
ATOM 622 C C . ILE A 1 82 ? -5.826 9.839 1.065 1.00 92.38 82 ILE A C 1
ATOM 624 O O . ILE A 1 82 ? -6.704 10.117 1.879 1.00 92.38 82 ILE A O 1
ATOM 628 N N . ASN A 1 83 ? -5.831 10.328 -0.175 1.00 91.56 83 ASN A N 1
ATOM 629 C CA . ASN A 1 83 ? -6.898 11.203 -0.659 1.00 91.56 83 ASN A CA 1
ATOM 630 C C . ASN A 1 83 ? -8.244 10.462 -0.745 1.00 91.56 83 ASN A C 1
ATOM 632 O O . ASN A 1 83 ? -9.236 11.011 -0.282 1.00 91.56 83 ASN A O 1
ATOM 636 N N . GLU A 1 84 ? -8.264 9.183 -1.153 1.00 87.19 84 GLU A N 1
ATOM 637 C CA . GLU A 1 84 ? -9.467 8.322 -1.075 1.00 87.19 84 GLU A CA 1
ATOM 638 C C . GLU A 1 84 ? -10.083 8.251 0.342 1.00 87.19 84 GLU A C 1
ATOM 640 O O . GLU A 1 84 ? -11.275 7.988 0.474 1.00 87.19 84 GLU A O 1
ATOM 645 N N . ILE A 1 85 ? -9.285 8.438 1.404 1.00 83.69 85 ILE A N 1
ATOM 646 C CA . ILE A 1 85 ? -9.753 8.419 2.803 1.00 83.69 85 ILE A CA 1
ATOM 647 C C . ILE A 1 85 ? -10.314 9.776 3.226 1.00 83.69 85 ILE A C 1
ATOM 649 O O . ILE A 1 85 ? -11.232 9.824 4.035 1.00 83.69 85 ILE A O 1
ATOM 653 N N . LYS A 1 86 ? -9.746 10.879 2.728 1.00 74.88 86 LYS A N 1
ATOM 654 C CA . LYS A 1 86 ? -10.174 12.237 3.101 1.00 74.88 86 LYS A CA 1
ATOM 655 C C . LYS A 1 86 ? -11.548 12.600 2.539 1.00 74.88 86 LYS A C 1
ATOM 657 O O . LYS A 1 86 ? -12.199 13.477 3.096 1.00 74.88 86 LYS A O 1
ATOM 662 N N . ASP A 1 87 ? -11.956 11.926 1.469 1.00 59.75 87 ASP A N 1
ATOM 663 C CA . ASP A 1 87 ? -13.263 12.089 0.832 1.00 59.75 87 ASP A CA 1
ATOM 664 C C . ASP A 1 87 ? -14.355 11.182 1.454 1.00 59.75 87 ASP A C 1
ATOM 666 O O . ASP A 1 87 ? -15.471 11.123 0.933 1.00 59.75 87 ASP A O 1
ATOM 670 N N . TYR A 1 88 ? -14.037 10.473 2.548 1.00 49.25 88 TYR A N 1
ATOM 671 C CA . TYR A 1 88 ? -14.917 9.565 3.300 1.00 49.25 88 TYR A CA 1
ATOM 672 C C . TYR A 1 88 ? -15.354 10.181 4.636 1.00 49.25 88 TYR A C 1
ATOM 674 O O . TYR A 1 88 ? -16.532 9.985 5.015 1.00 49.25 88 TYR A O 1
#

Radius of gyration: 14.82 Å; Cα contacts (8 Å, |Δi|>4): 81; chains: 1; bounding box: 36×25×42 Å

Solvent-accessible surface area (backbone atoms only — not comparable to full-atom values): 5431 Å² total; per-residue (Å²): 108,101,83,49,63,89,56,52,54,57,63,56,53,65,75,46,87,34,72,41,72,22,84,48,93,81,40,60,55,56,55,58,34,48,78,66,76,36,75,68,72,44,78,45,52,48,56,63,62,31,54,80,72,77,53,69,76,87,50,99,88,55,80,49,76,59,35,52,48,52,52,51,55,52,50,55,55,48,51,54,58,52,51,65,55,74,80,106

pLDDT: mean 87.48, std 10.09, range [47.12, 96.0]

Foldseek 3Di:
DVPQDVCPVLVVQQVDAAEAEAADPVSVRVVVNVVSVRDHNHYHDLVVQVVVVVADDPDPVDQDPSNVVSVVSVVVVVVVVVVVVVVD

Mean predicted aligned error: 5.38 Å

Nearest PDB structures (foldseek):
  4egv-assembly6_F  TM=4.978E-01  e=2.690E+00  Mycolicibacterium smegmatis MC2 155